Protein AF-A0A364NPZ7-F1 (afdb_monomer)

Mean predicted aligned error: 11.32 Å

Secondary structure (DSSP, 8-state):
--HHHHHHHHHT----S-GGG--S-HHHHHHHHHHHHHHTSS-HHHHHHHHHHHHHHHHHTTS---------

Foldseek 3Di:
DDPVVVVVVVVPDDDPDDPVPPPDDPLVVVLVVVLVVVVVVDDPVVSVVVNVVVVVVCVVVVVDDDDPPPDD

Organism: NCBI:txid2219697

Radius of gyration: 13.82 Å; Cα contacts (8 Å, |Δi|>4): 18; chains: 1; bounding box: 32×26×35 Å

InterPro domains:
  IPR032806 H repeat-associated protein, N-terminal [PF13808] (8-61)
  IPR051698 Transposase 11-like [PTHR30298] (4-63)

Structure (mmCIF, N/CA/C/O backbone):
data_AF-A0A364NPZ7-F1
#
_entry.id   AF-A0A364NPZ7-F1
#
loop_
_atom_site.group_PDB
_atom_site.id
_atom_site.type_symbol
_atom_site.label_atom_id
_atom_site.label_alt_id
_atom_site.label_comp_id
_atom_site.label_asym_id
_atom_site.label_entity_id
_atom_site.label_seq_id
_atom_site.pdbx_PDB_ins_code
_atom_site.Cartn_x
_atom_site.Cartn_y
_atom_site.Cartn_z
_atom_site.occupancy
_atom_site.B_iso_or_equiv
_atom_site.auth_seq_id
_atom_site.auth_comp_id
_atom_site.auth_asym_id
_atom_site.auth_atom_id
_atom_site.pdbx_PDB_model_num
ATOM 1 N N . MET A 1 1 ? -3.989 1.471 -20.276 1.00 57.53 1 MET A N 1
ATOM 2 C CA . MET A 1 1 ? -4.718 1.172 -19.026 1.00 57.53 1 MET A CA 1
ATOM 3 C C . MET A 1 1 ? -4.943 2.493 -18.315 1.00 57.53 1 MET A C 1
ATOM 5 O O . MET A 1 1 ? -3.969 3.215 -18.132 1.00 57.53 1 MET A O 1
ATOM 9 N N . ASN A 1 2 ? -6.190 2.856 -18.014 1.00 73.19 2 ASN A N 1
ATOM 10 C CA . ASN A 1 2 ? -6.489 4.139 -17.376 1.00 73.19 2 ASN A CA 1
ATOM 11 C C . ASN A 1 2 ? -6.171 4.071 -15.871 1.00 73.19 2 ASN A C 1
ATOM 13 O O . ASN A 1 2 ? -6.478 3.057 -15.242 1.00 73.19 2 ASN A O 1
ATOM 17 N N . PRO A 1 3 ? -5.591 5.121 -15.264 1.00 61.75 3 PRO A N 1
ATOM 18 C CA . PRO A 1 3 ? -5.298 5.139 -13.830 1.00 61.75 3 PRO A CA 1
ATOM 19 C C . PRO A 1 3 ? -6.549 4.974 -12.955 1.00 61.75 3 PRO A C 1
ATOM 21 O O . PRO A 1 3 ? -6.474 4.353 -11.897 1.00 61.75 3 PRO A O 1
ATOM 24 N N . GLN A 1 4 ? -7.707 5.481 -13.403 1.00 69.38 4 GLN A N 1
ATOM 25 C CA . GLN A 1 4 ? -8.971 5.356 -12.664 1.00 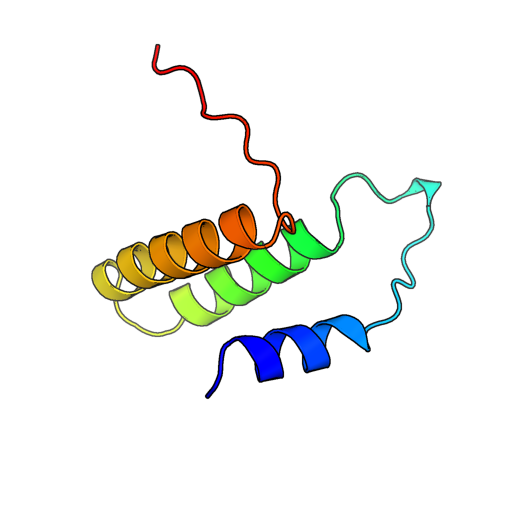69.38 4 GLN A CA 1
ATOM 26 C C . GLN A 1 4 ? -9.498 3.911 -12.614 1.00 69.38 4 GLN A C 1
ATOM 28 O O . GLN A 1 4 ? -10.067 3.494 -11.607 1.00 69.38 4 GLN A O 1
ATOM 33 N N . GLU A 1 5 ? -9.269 3.133 -13.675 1.00 77.06 5 GLU A N 1
ATOM 34 C CA . GLU A 1 5 ? -9.647 1.714 -13.739 1.00 77.06 5 GLU A CA 1
ATOM 35 C C . GLU A 1 5 ? -8.841 0.907 -12.717 1.00 77.06 5 GLU A C 1
ATOM 37 O O . GLU A 1 5 ? -9.390 0.122 -11.949 1.00 77.06 5 GLU A O 1
ATOM 42 N N . LEU A 1 6 ? -7.534 1.170 -12.631 1.00 74.00 6 LEU A N 1
ATOM 43 C CA . LEU A 1 6 ? -6.653 0.508 -11.672 1.00 74.00 6 LEU A CA 1
ATOM 44 C C . LEU A 1 6 ? -7.082 0.775 -10.219 1.00 74.00 6 LEU A C 1
ATOM 46 O O . LEU A 1 6 ? -7.097 -0.139 -9.397 1.00 74.00 6 LEU A O 1
ATOM 50 N N . LEU A 1 7 ? -7.477 2.012 -9.911 1.00 74.75 7 LEU A N 1
ATOM 51 C CA . LEU A 1 7 ? -7.987 2.378 -8.587 1.00 74.75 7 LEU A CA 1
ATOM 52 C C . LEU A 1 7 ? -9.310 1.677 -8.257 1.00 74.75 7 LEU A C 1
ATOM 54 O O . LEU A 1 7 ? -9.472 1.197 -7.136 1.00 74.75 7 LEU A O 1
ATOM 58 N N . SER A 1 8 ? -10.224 1.551 -9.223 1.00 78.38 8 SER A N 1
ATOM 59 C CA . SER A 1 8 ? -11.480 0.810 -9.022 1.00 78.38 8 SER A CA 1
ATOM 60 C C . SER A 1 8 ? -11.232 -0.670 -8.731 1.00 78.38 8 SER A C 1
ATOM 62 O O . SER A 1 8 ? -11.872 -1.235 -7.847 1.00 78.38 8 SER A O 1
ATOM 64 N N . HIS A 1 9 ? -10.254 -1.286 -9.400 1.00 79.50 9 HIS A N 1
ATOM 65 C CA . HIS A 1 9 ? -9.850 -2.665 -9.118 1.00 79.50 9 HIS A CA 1
ATOM 66 C C . HIS A 1 9 ? -9.305 -2.839 -7.691 1.00 79.50 9 HIS A C 1
ATOM 68 O O . HIS A 1 9 ? -9.633 -3.823 -7.028 1.00 79.50 9 HIS A O 1
ATOM 74 N N . PHE A 1 10 ? -8.520 -1.880 -7.186 1.00 73.81 10 PHE A N 1
ATOM 75 C CA . PHE A 1 10 ? -8.030 -1.917 -5.804 1.00 73.81 10 PHE A CA 1
ATOM 76 C C .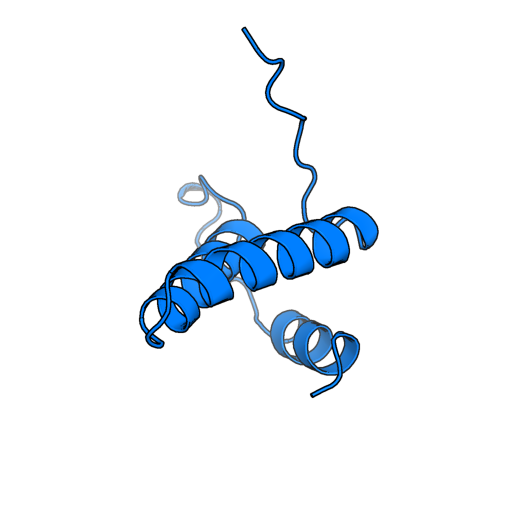 PHE A 1 10 ? -9.119 -1.609 -4.772 1.00 73.81 10 PHE A C 1
ATOM 78 O O . PHE A 1 10 ? -9.103 -2.192 -3.692 1.00 73.81 10 PHE A O 1
ATOM 85 N N . SER A 1 11 ? -10.100 -0.765 -5.103 1.00 74.62 11 SER A N 1
ATOM 86 C CA . SER A 1 11 ? -11.208 -0.421 -4.200 1.00 74.62 11 SER A CA 1
ATOM 87 C C . SER A 1 11 ? -12.122 -1.608 -3.866 1.00 74.62 11 SER A C 1
ATOM 89 O O . SER A 1 11 ? -12.868 -1.544 -2.890 1.00 74.62 11 SER A O 1
ATOM 91 N N . ILE A 1 12 ? -12.094 -2.675 -4.668 1.00 83.88 12 ILE A N 1
ATOM 92 C CA . ILE A 1 12 ? -12.882 -3.897 -4.449 1.00 83.88 12 ILE A CA 1
ATOM 93 C C . ILE A 1 12 ? -12.187 -4.841 -3.447 1.00 83.88 12 ILE A C 1
ATOM 95 O O . ILE A 1 12 ? -12.840 -5.722 -2.876 1.00 83.88 12 ILE A O 1
ATOM 99 N N . LEU A 1 13 ? -10.881 -4.671 -3.188 1.00 81.62 13 LEU A N 1
ATOM 100 C CA . LEU A 1 13 ? -10.174 -5.495 -2.208 1.00 81.62 13 LEU A CA 1
ATOM 101 C C . LEU A 1 13 ? -10.671 -5.203 -0.791 1.00 81.62 13 LEU A C 1
ATOM 103 O O . LEU A 1 13 ? -10.535 -4.100 -0.266 1.00 81.62 13 LEU A O 1
ATOM 107 N N . LYS A 1 14 ? -11.188 -6.246 -0.141 1.00 79.12 14 LYS A N 1
ATOM 108 C CA . LYS A 1 14 ? -11.456 -6.234 1.296 1.00 79.12 14 LYS A CA 1
ATOM 109 C C . LYS A 1 14 ? -10.153 -6.450 2.062 1.00 79.12 14 LYS A C 1
ATOM 111 O O . LYS A 1 14 ? -9.401 -7.377 1.758 1.00 79.12 14 LYS A O 1
ATOM 116 N N . ASP A 1 15 ? -9.911 -5.619 3.071 1.00 80.75 15 ASP A N 1
ATOM 117 C CA . ASP A 1 15 ? -8.811 -5.818 4.009 1.00 80.75 15 ASP A CA 1
ATOM 118 C C . ASP A 1 15 ? -9.206 -6.884 5.039 1.00 80.75 15 ASP A C 1
ATOM 120 O O . ASP A 1 15 ? -10.077 -6.663 5.875 1.00 80.75 15 ASP A O 1
ATOM 124 N N . TYR A 1 16 ? -8.597 -8.065 4.948 1.00 85.62 16 TYR A N 1
ATOM 125 C CA . TYR A 1 16 ? -8.845 -9.178 5.873 1.00 85.62 16 TYR A CA 1
ATOM 126 C C . TYR A 1 16 ? -7.831 -9.236 7.022 1.00 85.62 16 TYR A C 1
ATOM 128 O O . TYR A 1 16 ? -7.816 -10.200 7.797 1.00 85.62 16 TYR A O 1
ATOM 136 N N . ARG A 1 17 ? -6.928 -8.254 7.118 1.00 85.25 17 ARG A N 1
ATOM 137 C CA . ARG A 1 17 ? -5.905 -8.239 8.163 1.00 85.25 17 ARG A CA 1
ATOM 138 C C . ARG A 1 17 ? -6.561 -7.944 9.510 1.00 85.25 17 ARG A C 1
ATOM 140 O O . ARG A 1 17 ? -7.500 -7.173 9.620 1.00 85.25 17 ARG A O 1
ATOM 147 N N . GLN A 1 18 ? -6.058 -8.603 10.543 1.00 80.25 18 GLN A N 1
ATOM 148 C CA . GLN A 1 18 ? -6.523 -8.410 11.912 1.00 80.25 18 GLN A CA 1
ATOM 149 C C . GLN A 1 18 ? -6.015 -7.063 12.427 1.00 80.25 18 GLN A C 1
ATOM 151 O O . GLN A 1 18 ? -4.801 -6.871 12.419 1.00 80.25 18 GLN A O 1
ATOM 156 N N . ASP A 1 19 ? -6.895 -6.183 12.912 1.00 75.62 19 ASP A N 1
ATOM 157 C CA . ASP A 1 19 ? -6.570 -4.791 13.285 1.00 75.62 19 ASP A CA 1
ATOM 158 C C . ASP A 1 19 ? -5.342 -4.663 14.201 1.00 75.62 19 ASP A C 1
ATOM 160 O O . ASP A 1 19 ? -4.488 -3.801 14.014 1.00 75.62 19 ASP A O 1
ATOM 164 N N . TRP A 1 20 ? -5.176 -5.593 15.142 1.00 75.94 20 TRP A N 1
ATOM 165 C CA . TRP A 1 20 ? -4.052 -5.619 16.084 1.00 75.94 20 TRP A CA 1
ATOM 166 C C . TRP A 1 20 ? -2.706 -6.053 15.471 1.00 75.94 20 TRP A C 1
ATOM 168 O O . TRP A 1 20 ? -1.668 -5.960 16.125 1.00 75.94 20 TRP A O 1
ATOM 178 N N . LYS A 1 21 ? -2.700 -6.531 14.222 1.00 78.75 21 LYS A N 1
ATOM 179 C CA . LYS A 1 21 ? -1.499 -6.877 13.442 1.00 78.75 21 LYS A CA 1
ATOM 180 C C . LYS A 1 21 ? -1.203 -5.859 12.334 1.00 78.75 21 LYS A C 1
ATOM 182 O O . LYS A 1 21 ? -0.245 -6.048 11.581 1.00 78.75 21 LYS A O 1
ATOM 187 N N . VAL A 1 22 ? -1.999 -4.794 12.203 1.00 80.81 22 VAL A N 1
ATOM 188 C CA . VAL A 1 22 ? -1.842 -3.799 11.133 1.00 80.81 22 VAL A CA 1
ATOM 189 C C . VAL A 1 22 ? -0.884 -2.693 11.579 1.00 80.81 22 VAL A C 1
ATOM 191 O O . VAL A 1 22 ? -1.276 -1.728 12.223 1.00 80.81 22 VAL A O 1
ATOM 194 N N . LYS A 1 23 ? 0.399 -2.829 11.217 1.00 84.00 23 LYS A N 1
ATOM 195 C CA . LYS A 1 23 ? 1.421 -1.776 11.406 1.00 84.00 23 LYS A CA 1
ATOM 196 C C . LYS A 1 23 ? 1.564 -0.836 10.201 1.00 84.00 23 LYS A C 1
ATOM 198 O O . LYS A 1 23 ? 2.018 0.291 10.351 1.00 84.00 23 LYS A O 1
ATOM 203 N N . HIS A 1 24 ? 1.179 -1.304 9.016 1.00 83.19 24 HIS A N 1
ATOM 204 C CA . HIS A 1 24 ? 1.290 -0.571 7.754 1.00 83.19 24 HIS A CA 1
ATOM 205 C C . HIS A 1 24 ? -0.060 -0.547 7.041 1.00 83.19 24 HIS A C 1
ATOM 207 O O . HIS A 1 24 ? -0.791 -1.548 7.064 1.00 83.19 24 HIS A O 1
ATOM 213 N N . SER A 1 25 ? -0.392 0.574 6.396 1.00 81.31 25 SER A N 1
ATOM 214 C CA . SER A 1 25 ? -1.654 0.692 5.666 1.00 81.31 25 SER A CA 1
ATOM 215 C C . SER A 1 25 ? -1.700 -0.302 4.496 1.00 81.31 25 SER A C 1
ATOM 217 O O . SER A 1 25 ? -0.662 -0.719 3.976 1.00 81.31 25 SER A O 1
ATOM 219 N N . LEU A 1 26 ? -2.902 -0.735 4.098 1.00 80.56 26 LEU A N 1
ATOM 220 C CA . LEU A 1 26 ? -3.052 -1.662 2.967 1.00 80.56 26 LEU A CA 1
ATOM 221 C C . LEU A 1 26 ? -2.496 -1.032 1.685 1.00 80.56 26 LEU A C 1
ATOM 223 O O . LEU A 1 26 ? -1.825 -1.702 0.905 1.00 80.56 26 LEU A O 1
ATOM 227 N N . SER A 1 27 ? -2.722 0.271 1.522 1.00 78.56 27 SER A N 1
ATOM 228 C CA . SER A 1 27 ? -2.230 1.082 0.412 1.00 78.56 27 SER A CA 1
ATOM 229 C C . SER A 1 27 ? -0.705 1.063 0.307 1.00 78.56 27 SER A C 1
ATOM 231 O O . SER A 1 27 ? -0.188 0.894 -0.794 1.00 78.56 27 SER A O 1
ATOM 233 N N . ASP A 1 28 ? 0.019 1.151 1.429 1.00 78.75 28 ASP A N 1
ATOM 234 C CA . ASP A 1 28 ? 1.490 1.096 1.433 1.00 78.75 28 ASP A CA 1
ATOM 235 C C . ASP A 1 28 ? 2.010 -0.279 0.995 1.00 78.75 28 ASP A C 1
ATOM 237 O O . ASP A 1 28 ? 2.968 -0.376 0.228 1.00 78.75 28 ASP A O 1
ATOM 241 N N . ILE A 1 29 ? 1.358 -1.360 1.437 1.00 84.19 29 ILE A N 1
ATOM 242 C CA . ILE A 1 29 ? 1.720 -2.732 1.049 1.00 84.19 29 ILE A CA 1
ATOM 243 C C . ILE A 1 29 ? 1.425 -2.975 -0.434 1.00 84.19 29 ILE A C 1
ATOM 245 O O . ILE A 1 29 ? 2.240 -3.578 -1.137 1.00 84.19 29 ILE A O 1
ATOM 249 N N . LEU A 1 30 ? 0.280 -2.498 -0.927 1.00 82.00 30 LEU A N 1
ATOM 250 C CA . LEU A 1 30 ? -0.085 -2.589 -2.340 1.00 82.00 30 LEU A CA 1
ATOM 251 C C . LEU A 1 30 ? 0.873 -1.767 -3.207 1.00 82.00 30 LEU A C 1
ATOM 253 O O . LEU A 1 30 ? 1.330 -2.270 -4.233 1.00 82.00 30 LEU A O 1
ATOM 257 N N . LEU A 1 31 ? 1.245 -0.560 -2.768 1.00 79.00 31 LEU A N 1
ATOM 258 C CA . LEU A 1 31 ? 2.250 0.257 -3.444 1.00 79.00 31 LEU A CA 1
ATOM 259 C C . LEU A 1 31 ? 3.580 -0.487 -3.538 1.00 79.0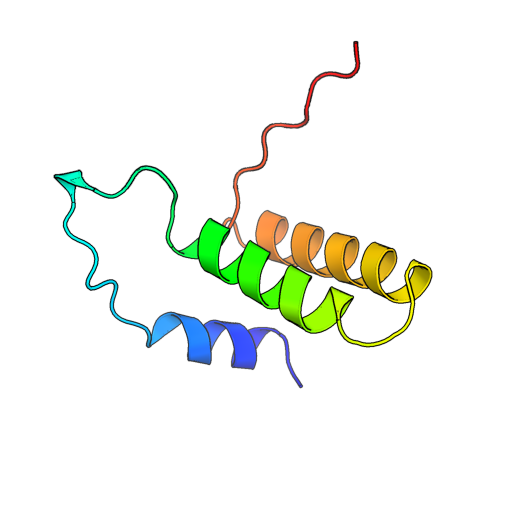0 31 LEU A C 1
ATOM 261 O O . LEU A 1 31 ? 4.120 -0.627 -4.629 1.00 79.00 31 LEU A O 1
ATOM 265 N N . LEU A 1 32 ? 4.098 -0.983 -2.411 1.00 81.12 32 LEU A N 1
ATOM 266 C CA . LEU A 1 32 ? 5.372 -1.705 -2.365 1.00 81.12 32 LEU A CA 1
ATOM 267 C C . LEU A 1 32 ? 5.353 -2.950 -3.253 1.00 81.12 32 LEU A C 1
ATOM 269 O O . LEU A 1 32 ? 6.329 -3.222 -3.948 1.00 81.12 32 LEU A O 1
ATOM 273 N N . THR A 1 33 ? 4.232 -3.669 -3.277 1.00 82.44 33 THR A N 1
ATOM 274 C CA . THR A 1 33 ? 4.049 -4.862 -4.112 1.00 82.44 33 THR A CA 1
ATOM 275 C C . THR A 1 33 ? 4.042 -4.507 -5.597 1.00 82.44 33 THR A C 1
ATOM 277 O O . THR A 1 33 ? 4.737 -5.150 -6.378 1.00 82.44 33 THR A O 1
ATOM 280 N N . VAL A 1 34 ? 3.313 -3.461 -5.997 1.00 80.88 34 VAL A N 1
ATOM 281 C CA . VAL A 1 34 ? 3.290 -2.974 -7.387 1.00 80.88 34 VAL A CA 1
ATOM 282 C C . VAL A 1 34 ? 4.665 -2.444 -7.794 1.00 80.88 34 VAL A C 1
ATOM 284 O O . VAL A 1 34 ? 5.161 -2.791 -8.862 1.00 80.88 34 VAL A O 1
ATOM 287 N N . CYS A 1 35 ? 5.324 -1.668 -6.934 1.00 80.06 35 CYS A N 1
ATOM 288 C CA . CYS A 1 35 ? 6.681 -1.179 -7.162 1.00 80.06 35 CYS A CA 1
ATOM 289 C C . CYS A 1 35 ? 7.683 -2.330 -7.303 1.00 80.06 35 CYS A C 1
ATOM 291 O O . CYS A 1 35 ? 8.498 -2.288 -8.214 1.00 80.06 35 CYS A O 1
ATOM 293 N N . GLY A 1 36 ? 7.609 -3.366 -6.461 1.00 78.62 36 GLY A N 1
ATOM 294 C CA . GLY A 1 36 ? 8.467 -4.552 -6.542 1.00 78.62 36 GLY A CA 1
ATOM 295 C C . GLY A 1 36 ? 8.203 -5.402 -7.789 1.00 78.62 36 GLY A C 1
ATOM 296 O O . GLY A 1 36 ? 9.146 -5.815 -8.461 1.00 78.62 36 GLY A O 1
ATOM 297 N N . LEU A 1 37 ? 6.931 -5.599 -8.150 1.00 80.12 37 LEU A N 1
ATOM 298 C CA . LEU A 1 37 ? 6.516 -6.295 -9.373 1.00 80.12 37 LEU A CA 1
ATOM 299 C C . LEU A 1 37 ? 7.039 -5.579 -10.627 1.00 80.12 37 LEU A C 1
ATOM 301 O O . LEU A 1 37 ? 7.541 -6.219 -11.547 1.00 80.12 37 LEU A O 1
ATOM 305 N N . ILE A 1 38 ? 6.949 -4.247 -10.649 1.00 71.94 38 ILE A N 1
ATOM 306 C CA . ILE A 1 38 ? 7.438 -3.417 -11.755 1.00 71.94 38 ILE A CA 1
ATOM 307 C C . ILE A 1 38 ? 8.969 -3.309 -11.730 1.00 71.94 38 ILE A C 1
ATOM 309 O O . ILE A 1 38 ? 9.580 -3.293 -12.789 1.00 71.94 38 ILE A O 1
ATOM 313 N N . ALA A 1 39 ? 9.611 -3.280 -10.559 1.00 69.75 39 ALA A N 1
ATOM 314 C CA . ALA A 1 39 ? 11.072 -3.288 -10.427 1.00 69.75 39 ALA A CA 1
ATOM 315 C C . ALA A 1 39 ? 11.701 -4.581 -10.947 1.00 69.75 39 ALA A C 1
ATOM 317 O O . ALA A 1 39 ? 12.806 -4.550 -11.485 1.00 69.75 39 ALA A O 1
ATOM 318 N N . GLY A 1 40 ? 10.984 -5.699 -10.817 1.00 71.06 40 GLY A N 1
ATOM 319 C CA . GLY A 1 40 ? 11.349 -6.965 -11.446 1.00 71.06 40 GLY A CA 1
ATOM 320 C C . GLY A 1 40 ? 11.216 -6.953 -12.974 1.00 71.06 40 GLY A C 1
ATOM 321 O O . GLY A 1 40 ? 11.830 -7.785 -13.635 1.00 71.06 40 GLY A O 1
ATOM 322 N N . ALA A 1 41 ? 10.459 -6.009 -13.549 1.00 66.50 41 ALA A N 1
ATOM 323 C CA . ALA A 1 41 ? 10.376 -5.798 -14.990 1.00 66.50 41 ALA A CA 1
ATOM 324 C C . ALA A 1 41 ? 11.528 -4.882 -15.447 1.00 66.50 41 ALA A C 1
ATOM 326 O O . ALA A 1 41 ? 11.453 -3.658 -15.378 1.00 66.50 41 ALA A O 1
ATOM 327 N N . GLU A 1 42 ? 12.615 -5.524 -15.867 1.00 60.06 42 GLU A N 1
ATOM 328 C CA . GLU A 1 42 ? 13.864 -5.003 -16.444 1.00 60.06 42 GLU A CA 1
ATOM 329 C C . GLU A 1 42 ? 13.909 -3.488 -16.774 1.00 60.06 42 GLU A C 1
ATOM 331 O O . GLU A 1 42 ? 13.347 -3.013 -17.765 1.00 60.06 42 GLU A O 1
ATOM 336 N N . GLY A 1 43 ? 14.644 -2.718 -15.955 1.00 65.62 43 GLY A N 1
ATOM 337 C CA . GLY A 1 43 ? 15.062 -1.346 -16.276 1.00 65.62 43 GLY A CA 1
ATOM 338 C C . GLY A 1 43 ? 14.982 -0.352 -15.112 1.00 65.62 43 GLY A C 1
ATOM 339 O O . GLY A 1 43 ? 13.969 0.316 -14.911 1.00 65.62 43 GLY A O 1
ATOM 340 N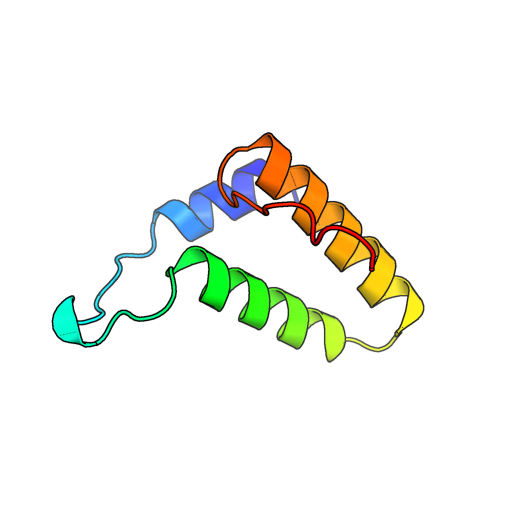 N . GLU A 1 44 ? 16.103 -0.141 -14.419 1.00 63.59 44 GLU A N 1
ATOM 341 C CA . GLU A 1 44 ? 16.241 0.751 -13.251 1.00 63.59 44 GLU A CA 1
ATOM 342 C C . GLU A 1 44 ? 15.762 2.200 -13.508 1.00 63.59 44 GLU A C 1
ATOM 344 O O . GLU A 1 44 ? 15.108 2.826 -12.672 1.00 63.59 44 GLU A O 1
ATOM 349 N N . LYS A 1 45 ? 15.999 2.729 -14.716 1.00 66.44 45 LYS A N 1
ATOM 350 C CA . LYS A 1 45 ? 15.542 4.074 -15.118 1.00 66.44 45 LYS A CA 1
ATOM 351 C C . LYS A 1 45 ? 14.028 4.152 -15.331 1.00 66.44 45 LYS A C 1
ATOM 353 O O . LYS A 1 45 ? 13.416 5.176 -15.028 1.00 66.44 45 LYS A O 1
ATOM 358 N N . LYS A 1 46 ? 13.420 3.080 -15.851 1.00 63.91 46 LYS A N 1
ATOM 359 C CA . LYS A 1 46 ? 11.970 2.995 -16.070 1.00 63.91 46 LYS A CA 1
ATOM 360 C C . LYS A 1 46 ? 11.246 2.869 -14.735 1.00 63.91 46 LYS A C 1
ATOM 362 O O . LYS A 1 46 ? 10.237 3.539 -14.535 1.00 63.91 46 LYS A O 1
ATOM 367 N N . LEU A 1 47 ? 11.827 2.113 -13.806 1.00 70.31 47 LEU A N 1
ATOM 368 C CA . LEU A 1 47 ? 11.352 1.997 -12.436 1.00 70.31 47 LEU A CA 1
ATOM 369 C C . LEU A 1 47 ? 11.290 3.358 -11.730 1.00 70.31 47 LEU A C 1
ATOM 371 O O . LEU A 1 47 ? 10.237 3.726 -11.224 1.00 70.31 47 LEU A O 1
ATOM 375 N N . GLN A 1 48 ? 12.371 4.145 -11.749 1.00 69.94 48 GLN A N 1
ATOM 376 C CA . GLN A 1 48 ? 12.399 5.456 -11.083 1.00 69.94 48 GLN A CA 1
ATOM 377 C C . GLN A 1 48 ? 11.338 6.430 -11.612 1.00 69.94 48 GLN A C 1
ATOM 379 O O . GLN A 1 48 ? 10.697 7.142 -10.837 1.00 69.94 48 GLN A O 1
ATOM 384 N N . PHE A 1 49 ? 11.135 6.460 -12.931 1.00 72.19 49 PHE A N 1
ATOM 385 C CA . PHE A 1 49 ? 10.122 7.314 -13.548 1.00 72.19 49 PHE A CA 1
ATOM 386 C C . PHE A 1 49 ? 8.705 6.883 -13.158 1.00 72.19 49 PHE A C 1
ATOM 388 O O . PHE A 1 49 ? 7.857 7.712 -12.833 1.00 72.19 49 PHE A O 1
ATOM 395 N N . LEU A 1 50 ? 8.460 5.575 -13.153 1.00 69.69 50 LEU A N 1
ATOM 396 C CA . LEU A 1 50 ? 7.144 5.007 -12.903 1.00 69.69 50 LEU A CA 1
ATOM 397 C C . LEU A 1 50 ? 6.777 5.083 -11.414 1.00 69.69 50 LEU A C 1
ATOM 399 O O . LEU A 1 50 ? 5.664 5.486 -11.093 1.00 69.69 50 LEU A O 1
ATOM 403 N N . VAL A 1 51 ? 7.735 4.843 -10.512 1.00 73.44 51 VAL A N 1
ATOM 404 C CA . VAL A 1 51 ? 7.581 5.083 -9.067 1.00 73.44 51 VAL A CA 1
ATOM 405 C C . VAL A 1 51 ? 7.253 6.546 -8.805 1.00 73.44 51 VAL A C 1
ATOM 407 O O . VAL A 1 51 ? 6.274 6.819 -8.120 1.00 73.44 51 VAL A O 1
ATOM 410 N N . LYS A 1 52 ? 8.000 7.492 -9.394 1.00 76.94 52 LYS A N 1
ATOM 411 C CA . LYS A 1 52 ? 7.699 8.927 -9.257 1.00 76.94 52 LYS A CA 1
ATOM 412 C C . LYS A 1 52 ? 6.309 9.278 -9.781 1.00 76.94 52 LYS A C 1
ATOM 414 O O . LYS A 1 52 ? 5.610 10.032 -9.117 1.00 76.94 52 LYS A O 1
ATOM 419 N N . SER A 1 53 ? 5.911 8.730 -10.930 1.00 75.50 53 SER A N 1
ATOM 420 C CA . SER A 1 53 ? 4.595 8.979 -11.528 1.00 75.50 53 SER A CA 1
ATOM 421 C C . SER A 1 53 ? 3.446 8.392 -10.704 1.00 75.50 53 SER A C 1
ATOM 423 O O . SER A 1 53 ? 2.386 9.004 -10.618 1.00 75.50 53 SER A O 1
ATOM 425 N N . ILE A 1 54 ? 3.631 7.213 -10.104 1.00 72.00 54 ILE A N 1
ATOM 426 C CA . ILE A 1 54 ? 2.642 6.610 -9.204 1.00 72.00 54 ILE A CA 1
ATOM 427 C C . ILE A 1 54 ? 2.558 7.425 -7.913 1.00 72.00 54 ILE A C 1
ATOM 429 O O . ILE A 1 54 ? 1.454 7.774 -7.501 1.00 72.00 54 ILE A O 1
ATOM 433 N N . LEU A 1 55 ? 3.703 7.791 -7.322 1.00 71.00 55 LEU A N 1
ATOM 434 C CA . LEU A 1 55 ? 3.759 8.635 -6.126 1.00 71.00 55 LEU A CA 1
ATOM 435 C C . LEU A 1 55 ? 2.990 9.939 -6.344 1.00 71.00 55 LEU A C 1
ATOM 437 O O . LEU A 1 55 ? 2.113 10.267 -5.554 1.00 71.00 55 LEU A O 1
ATOM 441 N N . THR A 1 56 ? 3.262 10.659 -7.437 1.00 73.88 56 THR A N 1
ATOM 442 C CA . THR A 1 56 ? 2.587 11.933 -7.718 1.00 73.88 56 THR A CA 1
ATOM 443 C C . THR A 1 56 ? 1.092 11.755 -7.964 1.00 73.88 56 THR A C 1
ATOM 445 O O . THR A 1 56 ? 0.301 12.520 -7.411 1.00 73.88 56 THR A O 1
ATOM 448 N N . CYS A 1 57 ? 0.671 10.733 -8.717 1.00 66.06 57 CYS A N 1
ATOM 449 C CA . CYS A 1 57 ? -0.753 10.443 -8.920 1.00 66.06 57 CYS A CA 1
ATOM 450 C C . CYS A 1 57 ? -1.480 10.088 -7.612 1.00 66.06 57 CYS A C 1
ATOM 452 O O . CYS A 1 57 ? -2.640 10.465 -7.424 1.00 66.06 57 CYS A O 1
ATOM 454 N N . TRP A 1 58 ? -0.826 9.362 -6.707 1.00 65.81 58 TRP A N 1
ATOM 455 C CA . TRP A 1 58 ? -1.450 8.868 -5.477 1.00 65.81 58 TRP A CA 1
ATOM 456 C C . TRP A 1 58 ? -1.426 9.908 -4.357 1.00 65.81 58 TRP A C 1
ATOM 458 O O . TRP A 1 58 ? -2.397 10.005 -3.604 1.00 65.81 58 TRP A O 1
ATOM 468 N N . SER A 1 59 ? -0.394 10.754 -4.304 1.00 67.44 59 SER A N 1
ATOM 469 C CA . SER A 1 59 ? -0.378 11.949 -3.455 1.00 67.44 59 SER A CA 1
ATOM 470 C C . SER A 1 59 ? -1.445 12.960 -3.883 1.00 67.44 59 SER A C 1
ATOM 472 O O . SER A 1 59 ? -2.141 13.4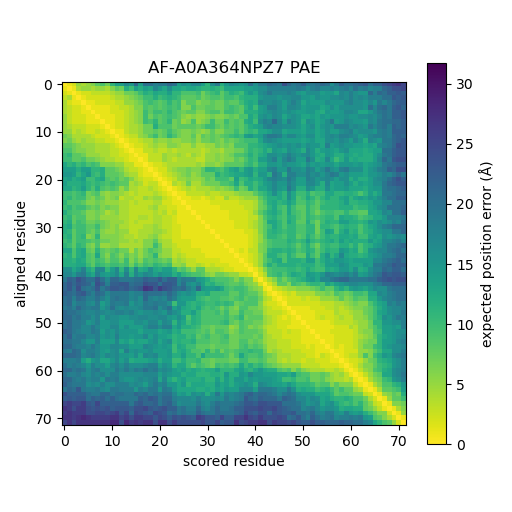99 -3.027 1.00 67.44 59 SER A O 1
ATOM 474 N N . ALA A 1 60 ? -1.654 13.159 -5.190 1.00 72.00 60 ALA A N 1
ATOM 475 C CA . ALA A 1 60 ? -2.725 14.022 -5.702 1.00 72.00 60 ALA A CA 1
ATOM 476 C C . ALA A 1 60 ? -4.134 13.477 -5.402 1.00 72.00 60 ALA A C 1
ATOM 478 O O . ALA A 1 60 ? -5.075 14.249 -5.243 1.00 72.00 60 ALA A O 1
ATOM 479 N N . SER A 1 61 ? -4.273 12.154 -5.283 1.00 66.00 61 SER A N 1
ATOM 480 C CA . SER A 1 61 ? -5.541 11.485 -4.959 1.00 66.00 61 SER A CA 1
ATOM 481 C C . SER A 1 61 ? -5.775 11.321 -3.448 1.00 66.00 61 SER A C 1
ATOM 483 O O . SER A 1 61 ? -6.719 10.643 -3.054 1.00 66.00 61 SER A O 1
ATOM 485 N N . ALA A 1 62 ? -4.912 11.902 -2.598 1.00 62.88 62 ALA A N 1
ATOM 486 C CA . ALA A 1 62 ? -4.913 11.760 -1.134 1.00 62.88 62 ALA A CA 1
ATOM 487 C C . ALA A 1 62 ? -4.825 10.305 -0.616 1.00 62.88 62 ALA A C 1
ATOM 489 O O . ALA A 1 62 ? -5.096 10.042 0.554 1.00 62.88 62 ALA A O 1
ATOM 490 N N . ILE A 1 63 ? -4.406 9.367 -1.472 1.00 60.41 63 ILE A N 1
ATOM 491 C CA . ILE A 1 63 ? -4.249 7.940 -1.145 1.00 60.41 63 ILE A CA 1
ATOM 492 C C . ILE A 1 63 ? -3.000 7.721 -0.284 1.00 60.41 63 ILE A C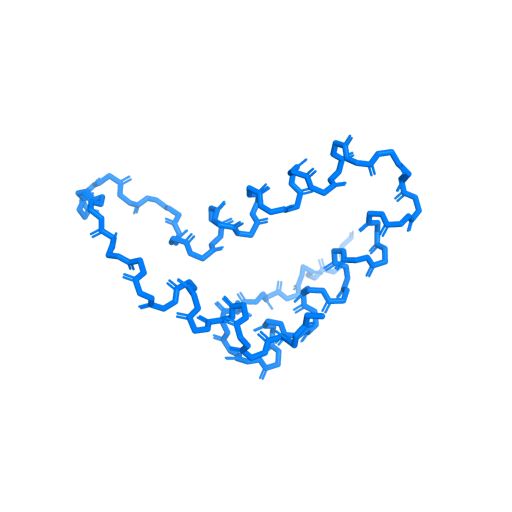 1
ATOM 494 O O . ILE A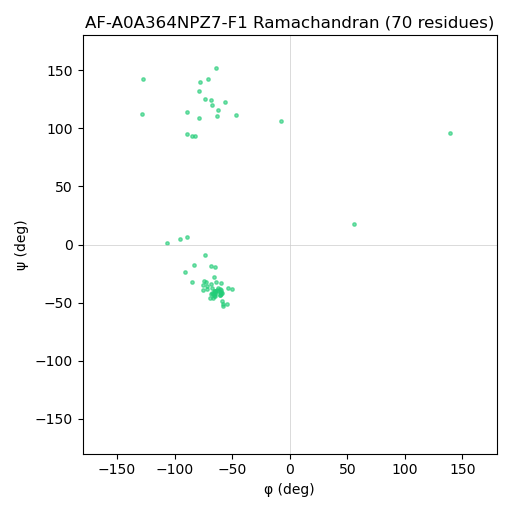 1 63 ? -2.977 6.835 0.567 1.00 60.41 63 ILE A O 1
ATOM 498 N N . LEU A 1 64 ? -1.974 8.554 -0.481 1.00 50.72 64 LEU A N 1
ATOM 499 C CA . LEU A 1 64 ? -0.739 8.552 0.296 1.00 50.72 64 LEU A CA 1
ATOM 500 C C . LEU A 1 64 ? -0.441 9.965 0.799 1.00 50.72 64 LEU A C 1
ATOM 502 O O . LEU A 1 64 ? -0.115 10.861 0.017 1.00 50.72 64 LEU A O 1
ATOM 506 N N . LYS A 1 65 ? -0.521 10.160 2.120 1.00 56.19 65 LYS A N 1
ATOM 507 C CA . LYS A 1 65 ? 0.071 11.320 2.797 1.00 56.19 65 LYS A CA 1
ATOM 508 C C . LYS A 1 65 ? 1.548 11.023 3.016 1.00 56.19 65 LYS A C 1
ATOM 510 O O . LYS A 1 65 ? 1.918 10.391 3.998 1.00 56.19 65 LYS A O 1
ATOM 515 N N . MET A 1 66 ? 2.383 11.452 2.079 1.00 44.53 66 MET A N 1
ATOM 516 C CA . MET A 1 66 ? 3.820 11.487 2.311 1.00 44.53 66 MET A CA 1
ATOM 517 C C . MET A 1 66 ? 4.183 12.836 2.920 1.00 44.53 66 MET A C 1
ATOM 519 O O . MET A 1 66 ? 4.049 13.869 2.267 1.00 44.53 66 MET A O 1
ATOM 523 N N . GLU A 1 67 ? 4.632 12.824 4.172 1.00 51.03 67 GLU A N 1
ATOM 524 C CA . GLU A 1 67 ? 5.386 13.946 4.718 1.00 51.03 67 GLU A CA 1
ATOM 525 C C . GLU A 1 67 ? 6.736 13.968 3.999 1.00 51.03 67 GLU A C 1
ATOM 527 O O . GLU A 1 67 ? 7.430 12.951 3.917 1.00 51.03 67 GLU A O 1
ATOM 532 N N . HIS A 1 68 ? 7.058 15.105 3.387 1.00 45.44 68 HIS A N 1
ATOM 533 C CA . HIS A 1 68 ? 8.340 15.305 2.728 1.00 45.44 68 HIS A CA 1
ATOM 534 C C . HIS A 1 68 ? 9.436 15.033 3.768 1.00 45.44 68 HIS A C 1
ATOM 536 O O . HIS A 1 68 ? 9.422 15.697 4.806 1.00 45.44 68 HIS A O 1
ATOM 542 N N . PRO A 1 69 ? 10.376 14.093 3.549 1.00 40.69 69 PRO A N 1
ATOM 543 C CA . PRO A 1 69 ? 11.515 13.987 4.439 1.00 40.69 69 PRO A CA 1
ATOM 544 C C . PRO A 1 69 ? 12.283 15.299 4.310 1.00 40.69 69 PRO A C 1
ATOM 546 O O . PRO A 1 69 ? 12.820 15.620 3.244 1.00 40.69 69 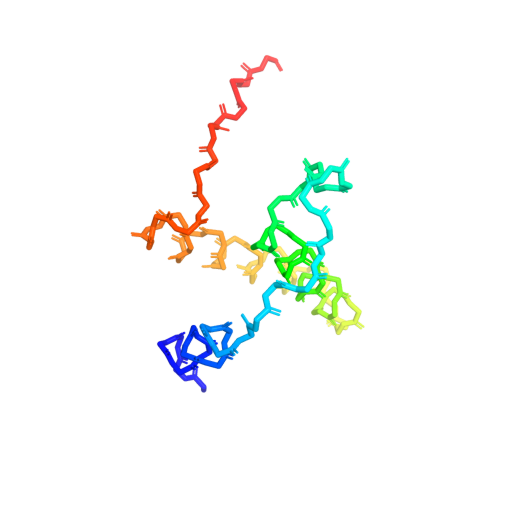PRO A O 1
ATOM 549 N N . SER A 1 70 ? 12.238 16.091 5.378 1.00 46.28 70 SER A N 1
ATOM 550 C CA . SER A 1 70 ? 13.061 17.270 5.588 1.00 46.28 70 SER A CA 1
ATOM 551 C C . SER A 1 70 ? 14.490 16.880 5.245 1.00 46.28 70 SER A C 1
ATOM 553 O O . SER A 1 70 ? 15.078 16.026 5.908 1.00 46.28 70 SER A O 1
ATOM 555 N N . GLN A 1 71 ? 15.01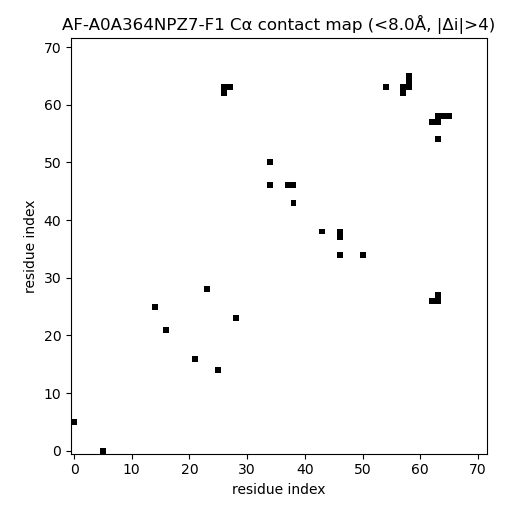3 17.433 4.153 1.00 45.19 71 GLN A N 1
ATOM 556 C CA . GLN A 1 71 ? 16.390 17.181 3.763 1.00 45.19 71 GLN A CA 1
ATOM 557 C C . GLN A 1 71 ? 17.286 17.720 4.878 1.00 45.19 71 GLN A C 1
ATOM 559 O O . GLN A 1 71 ? 17.246 18.913 5.179 1.00 45.19 71 GLN A O 1
ATOM 564 N N . THR A 1 72 ? 18.011 16.810 5.523 1.00 37.22 72 THR A N 1
ATOM 565 C CA . THR A 1 72 ? 19.125 17.100 6.430 1.00 37.22 72 THR A CA 1
ATOM 566 C C . THR A 1 72 ? 20.394 16.585 5.782 1.00 37.22 72 THR A C 1
ATOM 568 O O . THR A 1 72 ? 20.307 15.525 5.118 1.00 37.22 72 THR A O 1
#

Solvent-accessible surface area (backbone atoms only — not comparable to full-atom values): 4616 Å² total; per-residue (Å²): 134,61,73,68,59,56,50,55,62,56,71,67,62,76,85,82,73,56,76,95,74,60,88,65,59,70,64,58,54,52,49,52,49,52,51,50,58,47,56,70,53,84,46,74,71,60,36,56,53,49,52,51,52,49,50,54,56,32,42,75,66,67,73,42,87,75,76,76,79,76,87,125

Sequence (72 aa):
MNPQELLSHFSILKDYRQDWKVKHSLSDILLLTVCGLIAGAEGEKKLQFLVKSILTCWSASAILKMEHPSQT

pLDDT: mean 70.81, std 11.51, range [37.22, 85.62]